Protein AF-A0A969TDT2-F1 (afdb_monomer)

Structure (mmCIF, N/CA/C/O backbone):
data_AF-A0A969TDT2-F1
#
_entry.id   AF-A0A969TDT2-F1
#
loop_
_atom_site.group_PDB
_atom_site.id
_atom_site.type_symbol
_atom_site.label_atom_id
_atom_site.label_alt_id
_atom_site.label_comp_id
_atom_site.label_asym_id
_atom_site.label_entity_id
_atom_site.label_seq_id
_atom_site.pdbx_PDB_ins_code
_atom_site.Cartn_x
_atom_site.Cartn_y
_atom_site.Cartn_z
_atom_site.occupancy
_atom_site.B_iso_or_equiv
_atom_site.auth_seq_id
_atom_site.auth_comp_id
_atom_site.auth_asym_id
_atom_site.auth_atom_id
_atom_site.pdbx_PDB_model_num
ATOM 1 N N . MET A 1 1 ? -23.935 -7.658 9.128 1.00 49.06 1 MET A N 1
ATOM 2 C CA . MET A 1 1 ? -22.863 -7.015 9.920 1.00 49.06 1 MET A CA 1
ATOM 3 C C . MET A 1 1 ? -22.344 -5.826 9.121 1.00 49.06 1 MET A C 1
ATOM 5 O O . MET A 1 1 ? -21.948 -6.032 7.981 1.00 49.06 1 MET A O 1
ATOM 9 N N . LYS A 1 2 ? -22.427 -4.595 9.639 1.00 65.00 2 LYS A N 1
ATOM 10 C CA . LYS A 1 2 ? -21.884 -3.407 8.958 1.00 65.00 2 LYS A CA 1
ATOM 11 C C . LYS A 1 2 ? -20.422 -3.271 9.382 1.00 65.00 2 LYS A C 1
ATOM 13 O O . LYS A 1 2 ? -20.158 -3.186 10.575 1.00 65.00 2 LYS A O 1
ATOM 18 N N . LEU A 1 3 ? -19.482 -3.339 8.441 1.00 78.88 3 LEU A N 1
ATOM 19 C CA . LEU A 1 3 ? -18.062 -3.184 8.761 1.00 78.88 3 LEU A CA 1
ATOM 20 C C . LEU A 1 3 ? -17.815 -1.721 9.161 1.00 78.88 3 LEU A C 1
ATOM 22 O O . LEU A 1 3 ? -18.076 -0.821 8.365 1.00 78.88 3 LEU A O 1
ATOM 26 N N . GLU A 1 4 ? -17.367 -1.471 10.393 1.00 91.19 4 GLU A N 1
ATOM 27 C CA . GLU A 1 4 ? -17.203 -0.097 10.890 1.00 91.19 4 GLU A CA 1
ATOM 28 C C . GLU A 1 4 ? -15.911 0.556 10.414 1.00 91.19 4 GLU A C 1
ATOM 30 O O . GLU A 1 4 ? -15.902 1.762 10.158 1.00 91.19 4 GLU A O 1
ATOM 35 N N . LYS A 1 5 ? -14.840 -0.239 10.283 1.00 96.44 5 LYS A N 1
ATOM 36 C CA . LYS A 1 5 ? -13.532 0.219 9.825 1.00 96.44 5 LYS A CA 1
ATOM 37 C C . LYS A 1 5 ? -12.865 -0.781 8.880 1.00 96.44 5 LYS A C 1
ATOM 39 O O . LYS A 1 5 ? -13.053 -1.989 9.022 1.00 96.44 5 LYS A O 1
ATOM 44 N N . LEU A 1 6 ? -12.085 -0.277 7.927 1.00 97.69 6 LEU A N 1
ATOM 45 C CA . LEU A 1 6 ? -11.370 -1.063 6.924 1.00 97.69 6 LEU A CA 1
ATOM 46 C C . LEU A 1 6 ? -10.030 -0.417 6.572 1.00 97.69 6 LEU A C 1
ATOM 48 O O . LEU A 1 6 ? -9.957 0.781 6.291 1.00 97.69 6 LEU A O 1
ATOM 52 N N . LEU A 1 7 ? -8.988 -1.240 6.510 1.00 97.94 7 LEU A N 1
ATOM 53 C CA . LEU A 1 7 ? -7.704 -0.891 5.919 1.00 97.94 7 LEU A CA 1
ATOM 54 C C . LEU A 1 7 ? -7.552 -1.624 4.582 1.00 97.94 7 LEU A C 1
ATOM 56 O O . LEU A 1 7 ? -7.463 -2.849 4.546 1.00 97.94 7 LEU A O 1
ATOM 60 N N . PHE A 1 8 ? -7.508 -0.886 3.474 1.00 98.12 8 PHE A N 1
ATOM 61 C CA . PHE A 1 8 ? -7.202 -1.450 2.159 1.00 98.12 8 PHE A CA 1
ATOM 62 C C . PHE A 1 8 ? -5.739 -1.193 1.800 1.00 98.12 8 PHE A C 1
ATOM 64 O O . PHE A 1 8 ? -5.361 -0.071 1.449 1.00 98.12 8 PHE A O 1
ATOM 71 N N . ILE A 1 9 ? -4.916 -2.240 1.859 1.00 97.88 9 ILE A N 1
ATOM 72 C CA . ILE A 1 9 ? -3.518 -2.186 1.422 1.00 97.88 9 ILE A CA 1
ATOM 73 C C . ILE A 1 9 ? -3.509 -2.178 -0.104 1.00 97.88 9 ILE A C 1
ATOM 75 O O . ILE A 1 9 ? -3.680 -3.216 -0.750 1.00 97.88 9 ILE A O 1
ATOM 79 N N . HIS A 1 10 ? -3.350 -0.988 -0.680 1.00 97.38 10 HIS A N 1
ATOM 80 C CA . HIS A 1 10 ? -3.377 -0.799 -2.121 1.00 97.38 10 HIS A CA 1
ATOM 81 C C . HIS A 1 10 ? -1.986 -1.052 -2.694 1.00 97.38 10 HIS A C 1
ATOM 83 O O . HIS A 1 10 ? -1.077 -0.233 -2.566 1.00 97.38 10 HIS A O 1
ATOM 89 N N . ILE A 1 11 ? -1.838 -2.195 -3.354 1.00 96.62 11 ILE A N 1
ATOM 90 C CA . ILE A 1 11 ? -0.619 -2.548 -4.072 1.00 96.62 11 ILE A CA 1
ATOM 91 C C . ILE A 1 11 ? -0.705 -1.970 -5.494 1.00 96.62 11 ILE A C 1
ATOM 93 O O . ILE A 1 11 ? -1.712 -2.175 -6.177 1.00 96.62 11 ILE A O 1
ATOM 97 N N . PRO A 1 12 ? 0.324 -1.266 -5.993 1.00 94.50 12 PRO A N 1
ATOM 98 C CA . PRO A 1 12 ? 0.305 -0.759 -7.357 1.00 94.50 12 PRO A CA 1
ATOM 99 C C . PRO A 1 12 ? 0.085 -1.863 -8.400 1.00 94.50 12 PRO A C 1
ATOM 101 O O . PRO A 1 12 ? 0.684 -2.941 -8.338 1.00 94.50 12 PRO A O 1
ATOM 104 N N . LYS A 1 13 ? -0.721 -1.532 -9.417 1.00 94.75 13 LYS A N 1
ATOM 105 C CA . LYS A 1 13 ? -1.015 -2.365 -10.600 1.00 94.75 13 LYS A CA 1
ATOM 106 C C . LYS A 1 13 ? -1.862 -3.620 -10.330 1.00 94.75 13 LYS A C 1
ATOM 108 O O . LYS A 1 13 ? -1.844 -4.553 -11.134 1.00 94.75 13 LYS A O 1
ATOM 113 N N . THR A 1 14 ? -2.677 -3.594 -9.273 1.00 95.94 14 THR A N 1
ATOM 114 C CA . THR A 1 14 ? -3.645 -4.655 -8.924 1.00 95.94 14 THR A CA 1
ATOM 115 C C . THR A 1 14 ? -5.112 -4.210 -9.050 1.00 95.94 14 THR A C 1
ATOM 117 O O . THR A 1 14 ? -5.986 -4.732 -8.373 1.00 95.94 14 THR A O 1
ATOM 120 N N . ALA A 1 15 ? -5.398 -3.223 -9.913 1.00 92.94 15 ALA A N 1
ATOM 121 C CA . ALA A 1 15 ? -6.736 -2.632 -10.101 1.00 92.94 15 ALA A CA 1
ATOM 122 C C . ALA A 1 15 ? -7.351 -1.993 -8.832 1.00 92.94 15 ALA A C 1
ATOM 124 O O . ALA A 1 15 ? -8.550 -1.721 -8.771 1.00 92.94 15 ALA A O 1
ATOM 125 N N . GLY A 1 16 ? -6.523 -1.676 -7.830 1.00 93.81 16 GLY A N 1
ATOM 1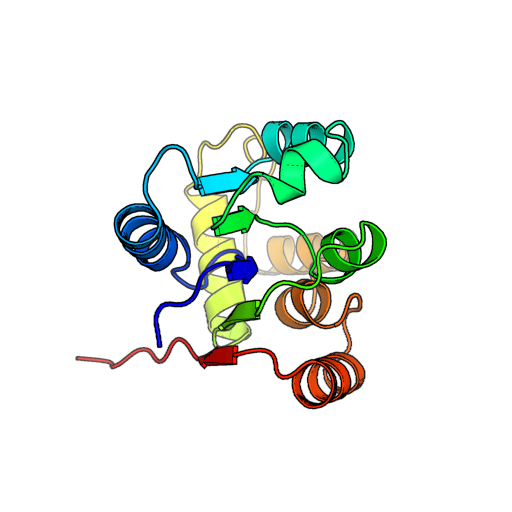26 C CA . GLY A 1 16 ? -6.990 -1.130 -6.556 1.00 93.81 16 GLY A CA 1
ATOM 127 C C . GLY A 1 16 ? -7.622 0.262 -6.634 1.00 93.81 16 GLY A C 1
ATOM 128 O O . GLY A 1 16 ? -8.380 0.616 -5.738 1.00 93.81 16 GLY A O 1
ATOM 129 N N . LEU A 1 17 ? -7.392 1.042 -7.698 1.00 93.38 17 LEU A N 1
ATOM 130 C CA . LEU A 1 17 ? -8.077 2.328 -7.891 1.00 93.38 17 LEU A CA 1
ATOM 131 C C . LEU A 1 17 ? -9.595 2.163 -8.044 1.00 93.38 17 LEU A C 1
ATOM 133 O O . LEU A 1 17 ? -10.338 2.916 -7.414 1.00 93.38 17 LEU A O 1
ATOM 137 N N . SER A 1 18 ? -10.041 1.168 -8.817 1.00 93.00 18 SER A N 1
ATOM 138 C CA . SER A 1 18 ? -11.465 0.885 -9.028 1.00 93.00 18 SER A CA 1
ATOM 139 C C . SER A 1 18 ? -12.128 0.424 -7.734 1.00 93.00 18 SER A C 1
ATOM 141 O O . SER A 1 18 ? -13.140 0.983 -7.328 1.00 93.00 18 SER A O 1
ATOM 143 N N . LEU A 1 19 ? -11.510 -0.520 -7.013 1.00 94.50 19 LEU A N 1
ATOM 144 C CA . LEU A 1 19 ? -12.034 -0.951 -5.712 1.00 94.50 19 LEU A CA 1
ATO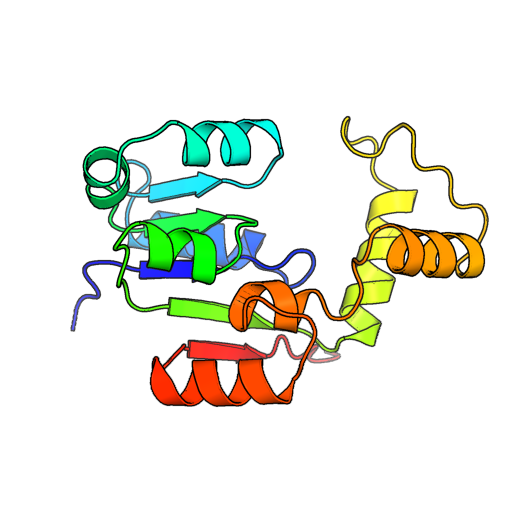M 145 C C . LEU A 1 19 ? -12.053 0.204 -4.699 1.00 94.50 19 LEU A C 1
ATOM 147 O O . LEU A 1 19 ? -13.012 0.360 -3.951 1.00 94.50 19 LEU A O 1
ATOM 151 N N . ASN A 1 20 ? -11.013 1.039 -4.681 1.00 95.62 20 ASN A N 1
ATOM 152 C CA . ASN A 1 20 ? -10.961 2.199 -3.801 1.00 95.62 20 ASN A CA 1
ATOM 153 C C . ASN A 1 20 ? -12.099 3.196 -4.076 1.0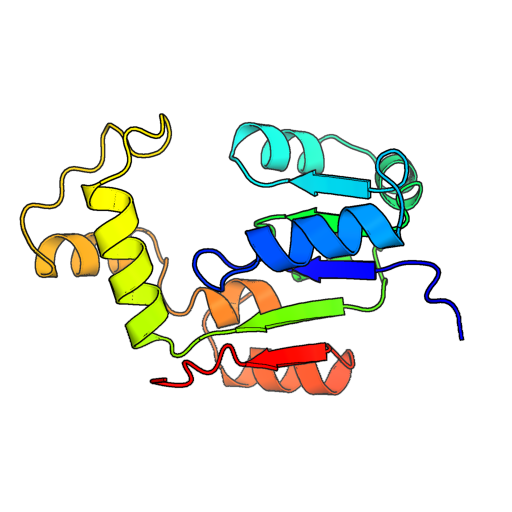0 95.62 20 ASN A C 1
ATOM 155 O O . ASN A 1 20 ? -12.615 3.786 -3.128 1.00 95.62 20 ASN A O 1
ATOM 159 N N . HIS A 1 21 ? -12.472 3.403 -5.342 1.00 95.56 21 HIS A N 1
ATOM 160 C CA . HIS A 1 21 ? -13.616 4.240 -5.700 1.00 95.56 21 HIS A CA 1
ATOM 161 C C . HIS A 1 21 ? -14.899 3.722 -5.035 1.00 95.56 21 HIS A C 1
ATOM 163 O O . HIS A 1 21 ? -15.564 4.473 -4.321 1.00 95.56 21 HIS A O 1
ATOM 169 N N . GLU A 1 22 ? -15.173 2.423 -5.163 1.00 95.44 22 GLU A N 1
ATOM 170 C CA . GLU A 1 22 ? -16.361 1.802 -4.572 1.00 95.44 22 GLU A CA 1
ATOM 171 C C . GLU A 1 22 ? -16.335 1.801 -3.041 1.00 95.44 22 GLU A C 1
ATOM 173 O O . GLU A 1 22 ? -17.306 2.197 -2.396 1.00 95.44 22 GLU A O 1
ATOM 178 N N . LEU A 1 23 ? -15.205 1.444 -2.422 1.00 95.56 23 LEU A N 1
ATOM 179 C CA . LEU A 1 23 ? -15.079 1.464 -0.962 1.00 95.56 23 LEU A CA 1
ATOM 180 C C . LEU A 1 23 ? -15.263 2.875 -0.396 1.00 95.56 23 LEU A C 1
ATOM 182 O O . LEU A 1 23 ? -15.919 3.051 0.630 1.00 95.56 23 LEU A O 1
ATOM 186 N N . LYS A 1 24 ? -14.760 3.904 -1.083 1.00 95.62 24 LYS A N 1
ATOM 187 C CA . LYS A 1 24 ? -14.978 5.295 -0.677 1.00 95.62 24 LYS A CA 1
ATOM 188 C C . LYS A 1 24 ? -16.460 5.684 -0.706 1.00 95.62 24 LYS A C 1
ATOM 190 O O . LYS A 1 24 ? -16.884 6.459 0.152 1.00 95.62 24 LYS A O 1
ATOM 195 N N . ASN A 1 25 ? -17.245 5.143 -1.639 1.00 94.19 25 ASN A N 1
ATOM 196 C CA . ASN A 1 25 ? -18.695 5.347 -1.678 1.00 94.19 25 ASN A CA 1
ATOM 197 C C . ASN A 1 25 ? -19.391 4.636 -0.509 1.00 94.19 25 ASN A C 1
ATOM 199 O O . ASN A 1 25 ? -20.243 5.231 0.145 1.00 94.19 25 ASN A O 1
ATOM 203 N N . VAL A 1 26 ? -18.973 3.407 -0.186 1.00 94.75 26 VAL A N 1
ATOM 204 C CA . VAL A 1 26 ? -19.525 2.620 0.932 1.00 94.75 26 VAL A CA 1
ATOM 205 C C . VAL A 1 26 ? -19.247 3.266 2.295 1.00 94.75 26 VAL A C 1
ATOM 207 O O . VAL A 1 26 ? -20.144 3.352 3.135 1.00 94.75 26 VAL A O 1
ATOM 210 N N . PHE A 1 27 ? -18.015 3.722 2.536 1.00 96.00 27 PHE A N 1
ATOM 211 C CA . PHE A 1 27 ? -17.611 4.300 3.825 1.00 96.00 27 PHE A CA 1
ATOM 212 C C . PHE A 1 27 ? -17.882 5.803 3.939 1.00 96.00 27 PHE A C 1
ATOM 214 O O . PHE A 1 27 ? -17.926 6.334 5.049 1.00 96.00 27 PHE A O 1
ATOM 221 N N . GLY A 1 28 ? -18.085 6.484 2.812 1.00 95.19 28 GLY A N 1
ATOM 222 C CA . GLY A 1 28 ? -18.312 7.920 2.735 1.00 95.19 28 GLY A CA 1
ATOM 223 C C . GLY A 1 28 ? -17.020 8.720 2.551 1.00 95.19 28 GLY A C 1
ATOM 224 O O . GLY A 1 28 ? -15.993 8.468 3.189 1.00 95.19 28 GLY A O 1
ATOM 225 N N . LYS A 1 29 ? -17.087 9.750 1.698 1.00 92.44 29 LYS A N 1
ATOM 226 C CA . LYS A 1 29 ? -15.942 10.589 1.293 1.00 92.44 29 LYS A CA 1
ATOM 227 C C . LYS A 1 29 ? -15.171 11.195 2.472 1.00 92.44 29 LYS A C 1
ATOM 229 O O . LYS A 1 29 ? -13.948 11.205 2.420 1.00 92.44 29 LYS A O 1
ATOM 234 N N . TYR A 1 30 ? -15.867 11.693 3.495 1.00 94.25 30 TYR A N 1
ATOM 235 C CA . TYR A 1 30 ? -15.258 12.370 4.652 1.00 94.25 30 TYR A CA 1
ATOM 236 C C . TYR A 1 30 ? -14.768 11.409 5.740 1.00 94.25 30 TYR A C 1
ATOM 238 O O . TYR A 1 30 ? -13.976 11.798 6.588 1.00 94.25 30 TYR A O 1
ATOM 246 N N . SER A 1 31 ? -15.198 10.147 5.702 1.00 95.75 31 SER A N 1
ATOM 247 C CA . SER A 1 31 ? -14.710 9.091 6.596 1.00 95.75 31 SER A CA 1
ATOM 248 C C . SER A 1 31 ? -13.619 8.235 5.944 1.00 95.75 31 SER A C 1
ATOM 250 O O . SER A 1 31 ? -13.246 7.199 6.492 1.00 95.75 31 SER A O 1
ATOM 252 N N . SER A 1 32 ? -13.111 8.667 4.786 1.00 96.94 32 SER A N 1
ATOM 253 C CA . SER A 1 32 ? -12.146 7.945 3.961 1.00 96.94 32 SER A CA 1
ATOM 254 C C . SER A 1 32 ? -10.877 8.765 3.734 1.00 96.94 32 SER A C 1
ATOM 256 O O . SER A 1 32 ? -10.962 9.934 3.357 1.00 96.94 32 SER A O 1
ATOM 258 N N . ILE A 1 33 ? -9.705 8.143 3.862 1.00 96.94 33 ILE A N 1
ATOM 259 C CA . ILE A 1 33 ? -8.410 8.763 3.548 1.00 96.94 33 ILE A CA 1
ATOM 260 C C . ILE A 1 33 ? -7.553 7.856 2.658 1.00 96.94 33 ILE A C 1
ATOM 262 O O . ILE A 1 33 ? -7.524 6.637 2.831 1.00 96.94 33 ILE A O 1
ATOM 266 N N . ARG A 1 34 ? -6.855 8.464 1.688 1.00 96.12 34 ARG A N 1
ATOM 267 C CA . ARG A 1 34 ? -5.947 7.775 0.760 1.00 96.12 34 ARG A CA 1
ATOM 268 C C . ARG A 1 34 ? -4.557 8.408 0.755 1.00 96.12 34 ARG A C 1
ATOM 270 O O . ARG A 1 34 ? -4.443 9.618 0.582 1.00 96.12 34 ARG A O 1
ATOM 277 N N . PHE A 1 35 ? -3.528 7.568 0.835 1.00 94.94 35 PHE A N 1
ATOM 278 C CA . PHE A 1 35 ? -2.113 7.934 0.730 1.00 94.94 35 PHE A CA 1
ATOM 279 C C . PHE A 1 35 ? -1.483 7.265 -0.503 1.00 94.94 35 PHE A C 1
ATOM 281 O O . PHE A 1 35 ? -0.945 6.164 -0.420 1.00 94.94 35 PHE A O 1
ATOM 288 N N . GLY A 1 36 ? -1.674 7.849 -1.687 1.00 87.06 36 GLY A N 1
ATOM 289 C CA . GLY A 1 36 ? -1.419 7.187 -2.977 1.00 87.06 36 GLY A CA 1
ATOM 290 C C . GLY A 1 36 ? -0.205 7.674 -3.768 1.00 87.06 36 GLY A C 1
ATOM 291 O O . GLY A 1 36 ? 0.095 7.085 -4.801 1.00 87.06 36 GLY A O 1
ATOM 292 N N . ASP A 1 37 ? 0.451 8.734 -3.313 1.00 87.81 37 ASP A N 1
ATOM 293 C CA . ASP A 1 37 ? 1.595 9.385 -3.957 1.00 87.81 37 ASP A CA 1
ATOM 294 C C . ASP A 1 37 ? 2.650 9.750 -2.902 1.00 87.81 37 ASP A C 1
ATOM 296 O O . ASP A 1 37 ? 2.411 9.621 -1.695 1.00 87.81 37 ASP A O 1
ATOM 300 N N . HIS A 1 38 ? 3.825 10.204 -3.342 1.00 85.56 38 HIS A N 1
ATOM 301 C CA . HIS A 1 38 ? 4.922 10.521 -2.433 1.00 85.56 38 HIS A CA 1
ATOM 302 C C . HIS A 1 38 ? 4.526 11.559 -1.365 1.00 85.56 38 HIS A C 1
ATOM 304 O O . HIS A 1 38 ? 4.780 11.366 -0.172 1.00 85.56 38 HIS A O 1
ATOM 310 N N . THR A 1 39 ? 3.845 12.635 -1.765 1.00 86.44 39 THR A N 1
ATOM 311 C CA . THR A 1 39 ? 3.423 13.723 -0.869 1.00 86.44 39 THR A CA 1
ATOM 312 C C . THR A 1 39 ? 2.438 13.246 0.199 1.00 86.44 39 THR A C 1
ATOM 314 O O . THR A 1 39 ? 2.567 13.587 1.377 1.00 86.44 39 THR A O 1
ATOM 317 N N . SER A 1 40 ? 1.457 12.431 -0.174 1.00 90.38 40 SER A N 1
ATOM 318 C CA . SER A 1 40 ? 0.453 11.905 0.748 1.00 90.38 40 SER A CA 1
ATOM 319 C C . SER A 1 40 ? 1.024 10.829 1.672 1.00 90.38 40 SER A C 1
ATOM 321 O O . SER A 1 40 ? 0.651 10.794 2.843 1.00 90.38 40 SER A O 1
ATOM 323 N N . VAL A 1 41 ? 1.992 10.023 1.228 1.00 88.94 41 VAL A N 1
ATOM 324 C CA . VAL A 1 41 ? 2.731 9.111 2.122 1.00 88.94 41 VAL A CA 1
ATOM 325 C C . VAL A 1 41 ? 3.579 9.893 3.132 1.00 88.94 41 VAL A C 1
ATOM 327 O O . VAL A 1 41 ? 3.604 9.550 4.315 1.00 88.94 41 VAL A O 1
ATOM 330 N N . GLN A 1 42 ? 4.210 11.000 2.732 1.00 90.56 42 GLN A N 1
ATOM 331 C CA . GLN A 1 42 ? 4.860 11.887 3.703 1.00 90.56 42 GLN A CA 1
ATOM 332 C C . GLN A 1 42 ? 3.854 12.485 4.694 1.00 90.56 42 GLN A C 1
ATOM 334 O O . GLN A 1 42 ? 4.148 12.571 5.885 1.00 90.56 42 GLN A O 1
ATOM 339 N N . LYS A 1 43 ? 2.657 12.866 4.231 1.00 91.62 43 LYS A N 1
ATOM 340 C CA . LYS A 1 43 ? 1.578 13.335 5.111 1.00 91.62 43 LYS A CA 1
ATOM 341 C C . LYS A 1 43 ? 1.166 12.259 6.113 1.00 91.62 43 LYS A C 1
ATOM 343 O O . LYS A 1 43 ? 1.037 12.578 7.289 1.00 91.62 43 LYS A O 1
ATOM 348 N N . PHE A 1 44 ? 1.013 11.003 5.683 1.00 93.31 44 PHE A N 1
ATOM 349 C CA . PHE A 1 44 ? 0.746 9.880 6.586 1.00 93.31 44 PHE A CA 1
ATOM 350 C C . PHE A 1 44 ? 1.747 9.869 7.740 1.00 93.31 44 PHE A C 1
ATOM 352 O O . PHE A 1 44 ? 1.325 9.883 8.891 1.00 93.31 44 PHE A O 1
ATOM 359 N N . ARG A 1 45 ? 3.050 9.943 7.446 1.00 90.62 45 ARG A N 1
ATOM 360 C CA . ARG A 1 45 ? 4.128 9.914 8.453 1.00 90.62 45 ARG A CA 1
ATOM 361 C C . ARG A 1 45 ? 4.115 11.088 9.440 1.00 90.62 45 ARG A C 1
ATOM 363 O O . ARG A 1 45 ? 4.780 11.002 10.463 1.00 90.62 45 ARG A O 1
ATOM 370 N N . ARG A 1 46 ? 3.388 12.170 9.142 1.00 93.06 46 ARG A N 1
ATOM 371 C CA . ARG A 1 46 ? 3.267 13.359 10.006 1.00 93.06 46 ARG A CA 1
ATOM 372 C C . ARG A 1 46 ? 1.995 13.380 10.851 1.00 93.06 46 ARG A C 1
ATOM 374 O O . ARG A 1 46 ? 1.988 14.046 11.876 1.00 93.06 46 ARG A O 1
ATOM 381 N N . LEU A 1 47 ? 0.929 12.706 10.414 1.00 93.94 47 LEU A N 1
ATOM 382 C CA . LEU A 1 47 ? -0.307 12.605 11.195 1.00 93.94 47 LEU A CA 1
ATOM 383 C C . LEU A 1 47 ? -0.040 11.825 12.485 1.00 93.94 47 LEU A C 1
ATOM 385 O O . LEU A 1 47 ? 0.741 10.875 12.470 1.00 93.94 47 LEU A O 1
ATOM 389 N N . SER A 1 48 ? -0.728 12.168 13.565 1.00 94.31 48 SER A N 1
ATOM 390 C CA . SER A 1 48 ? -0.789 11.360 14.784 1.00 94.31 48 SER A CA 1
ATOM 391 C C . SER A 1 48 ? -1.616 10.086 14.572 1.00 94.31 48 SER A C 1
ATOM 393 O O . SER A 1 48 ? -2.326 9.927 13.575 1.00 94.31 48 SER A O 1
ATOM 395 N N . GLU A 1 49 ? -1.511 9.127 15.492 1.00 93.00 49 GLU A N 1
ATOM 396 C CA . GLU A 1 49 ? -2.336 7.915 15.441 1.00 93.00 49 GLU A CA 1
ATOM 397 C C . GLU A 1 49 ? -3.829 8.222 15.556 1.00 93.00 49 GLU A C 1
ATOM 399 O O . GLU A 1 49 ? -4.619 7.661 14.797 1.00 93.00 49 GLU A O 1
ATOM 404 N N . ASP A 1 50 ? -4.208 9.133 16.453 1.00 94.06 50 ASP A N 1
ATOM 405 C CA . ASP A 1 50 ? -5.604 9.506 16.694 1.00 94.06 50 ASP A CA 1
ATOM 406 C C . ASP A 1 50 ? -6.226 10.171 15.465 1.00 94.06 50 ASP A C 1
ATOM 408 O O . ASP A 1 50 ? -7.339 9.829 15.061 1.00 94.06 50 ASP A O 1
ATOM 412 N N . GLU A 1 51 ? -5.473 11.041 14.786 1.00 95.06 51 GLU A N 1
ATOM 413 C CA . GLU A 1 51 ? -5.918 11.653 13.532 1.00 95.06 51 GLU A CA 1
ATOM 414 C C . GLU A 1 51 ? -6.212 10.615 12.450 1.00 95.06 51 GLU A C 1
ATOM 416 O O . GLU A 1 51 ? -7.181 10.761 11.704 1.00 95.06 51 GLU A O 1
ATOM 421 N N . ILE A 1 52 ? -5.405 9.554 12.357 1.00 94.94 52 ILE A N 1
ATOM 422 C CA . ILE A 1 52 ? -5.667 8.477 11.401 1.00 94.94 52 ILE A CA 1
ATOM 423 C C . ILE A 1 52 ? -6.829 7.602 11.863 1.00 94.94 52 ILE A C 1
ATOM 425 O O . ILE A 1 52 ? -7.665 7.214 11.045 1.00 94.94 52 ILE A O 1
ATOM 429 N N . LYS A 1 53 ? -6.920 7.320 13.166 1.00 95.12 53 LYS A N 1
ATOM 430 C CA . LYS A 1 53 ? -7.963 6.461 13.735 1.00 95.12 53 LYS A CA 1
ATOM 431 C C . LYS A 1 53 ? -9.373 7.067 13.637 1.00 95.12 53 LYS A C 1
ATOM 433 O O . LYS A 1 53 ? -10.355 6.330 13.789 1.00 95.12 53 LYS A O 1
ATOM 438 N N . ASN A 1 54 ? -9.478 8.361 13.325 1.00 95.69 54 ASN A N 1
ATOM 439 C CA . ASN A 1 54 ? -10.730 9.051 13.003 1.00 95.69 54 ASN A CA 1
ATOM 440 C C . ASN A 1 54 ? -11.349 8.619 11.662 1.00 95.69 54 ASN A C 1
ATOM 442 O O . ASN A 1 54 ? -12.554 8.782 11.458 1.00 95.69 54 ASN A O 1
ATOM 446 N N . TYR A 1 55 ? -10.563 8.050 10.745 1.00 97.00 55 TYR A N 1
ATOM 447 C CA . TYR A 1 55 ? -11.078 7.559 9.469 1.00 97.00 55 TYR A CA 1
ATOM 448 C C . TYR A 1 55 ? -11.610 6.132 9.609 1.00 97.00 55 TYR A C 1
ATOM 450 O O . TYR A 1 55 ? -11.012 5.275 10.254 1.00 97.00 55 TYR A O 1
ATOM 458 N N . LYS A 1 56 ? -12.745 5.862 8.963 1.00 97.19 56 LYS A N 1
ATOM 459 C CA . LYS A 1 56 ? -13.332 4.518 8.886 1.00 97.19 56 LYS A CA 1
ATOM 460 C C . LYS A 1 56 ? -12.679 3.700 7.783 1.00 97.19 56 LYS A C 1
ATOM 462 O O . LYS A 1 56 ? -12.496 2.501 7.934 1.00 97.19 56 LYS A O 1
ATOM 467 N N . TYR A 1 57 ? -12.304 4.345 6.686 1.00 97.94 57 TYR A N 1
ATOM 468 C CA . TYR A 1 57 ? -11.628 3.699 5.573 1.00 97.94 57 TYR A CA 1
ATOM 469 C C . TYR A 1 57 ? -10.274 4.350 5.323 1.00 97.94 57 TYR A C 1
ATOM 471 O O . TYR A 1 57 ? -10.177 5.555 5.087 1.00 97.94 57 TYR A O 1
ATOM 479 N N . ILE A 1 58 ? -9.224 3.540 5.384 1.00 97.88 58 ILE A N 1
ATOM 480 C CA . ILE A 1 58 ? -7.849 3.972 5.157 1.00 97.88 58 ILE A CA 1
ATOM 481 C C . ILE A 1 58 ? -7.286 3.145 4.008 1.00 97.88 58 ILE A C 1
ATOM 483 O O . ILE A 1 58 ? -7.440 1.925 3.973 1.00 97.88 58 ILE A O 1
ATOM 487 N N . THR A 1 59 ? -6.608 3.793 3.068 1.00 97.81 59 THR A N 1
ATOM 488 C CA . THR A 1 59 ? -5.882 3.093 2.010 1.00 97.81 59 THR A CA 1
ATOM 489 C C . THR A 1 59 ? -4.635 3.851 1.580 1.00 97.81 59 THR A C 1
ATOM 491 O O . THR A 1 59 ? -4.513 5.057 1.787 1.00 97.81 59 THR A O 1
ATOM 494 N N . GLY A 1 60 ? -3.693 3.170 0.943 1.00 94.56 60 GLY A N 1
ATOM 495 C CA . GLY A 1 60 ? -2.534 3.822 0.365 1.00 94.56 60 GLY A CA 1
ATOM 496 C C . GLY A 1 60 ? -1.495 2.849 -0.149 1.00 94.56 60 GLY A C 1
ATOM 497 O O . GLY A 1 60 ? -1.595 1.644 0.082 1.00 94.56 60 GLY A O 1
ATOM 498 N N . HIS A 1 61 ? -0.487 3.399 -0.821 1.00 94.56 61 HIS A N 1
ATOM 499 C CA . HIS A 1 61 ? 0.705 2.664 -1.222 1.00 94.56 61 HIS A CA 1
ATOM 500 C C . HIS A 1 61 ? 1.683 2.541 -0.036 1.00 94.56 61 HIS A C 1
ATOM 502 O O . HIS A 1 61 ? 2.833 2.960 -0.121 1.00 94.56 61 HIS A O 1
ATOM 508 N N . ILE A 1 62 ? 1.190 2.038 1.097 1.00 95.00 62 ILE A N 1
ATOM 509 C CA . ILE A 1 62 ? 1.921 1.948 2.364 1.00 95.00 62 ILE A CA 1
ATOM 510 C C . ILE A 1 62 ? 1.920 0.477 2.807 1.00 95.00 62 ILE A C 1
ATOM 512 O O . ILE A 1 62 ? 0.845 -0.135 2.839 1.00 95.00 62 ILE A O 1
ATOM 516 N N . PRO A 1 63 ? 3.084 -0.107 3.145 1.00 95.56 63 PRO A N 1
ATOM 517 C CA . PRO A 1 63 ? 3.169 -1.449 3.703 1.00 95.56 63 PRO A CA 1
ATOM 518 C C . PRO A 1 63 ? 2.317 -1.612 4.964 1.00 95.56 63 PRO A C 1
ATOM 520 O O . PRO A 1 63 ? 2.272 -0.738 5.827 1.00 95.56 63 PRO A O 1
ATOM 523 N N . LEU A 1 64 ? 1.688 -2.777 5.118 1.00 97.25 64 LEU A N 1
ATOM 524 C CA . LEU A 1 64 ? 0.832 -3.096 6.259 1.00 97.25 64 LEU A CA 1
ATOM 525 C C . LEU A 1 64 ? 1.546 -2.893 7.601 1.00 97.25 64 LEU A C 1
ATOM 527 O O . LEU A 1 64 ? 0.924 -2.441 8.560 1.00 97.25 64 LEU A O 1
ATOM 531 N N . GLN A 1 65 ? 2.841 -3.212 7.672 1.00 95.75 65 GLN A N 1
ATOM 532 C CA . GLN A 1 65 ? 3.604 -3.070 8.909 1.00 95.75 65 GLN A CA 1
ATOM 533 C C . GLN A 1 65 ? 3.647 -1.613 9.398 1.00 95.75 65 GLN A C 1
ATOM 535 O O . GLN A 1 65 ? 3.426 -1.396 10.581 1.00 95.75 65 GLN A O 1
ATOM 540 N N . GLU A 1 66 ? 3.755 -0.620 8.505 1.00 95.31 66 GLU A N 1
ATOM 541 C CA . GLU A 1 66 ? 3.752 0.803 8.894 1.00 95.31 66 GLU A CA 1
ATOM 542 C C . GLU A 1 66 ? 2.419 1.242 9.531 1.00 95.31 66 GLU A C 1
ATOM 544 O O . GLU A 1 66 ? 2.392 2.144 10.366 1.00 95.31 66 GLU A O 1
ATOM 549 N N . PHE A 1 67 ? 1.295 0.612 9.171 1.00 96.06 67 PHE A N 1
ATOM 550 C CA . PHE A 1 67 ? 0.019 0.841 9.858 1.00 96.06 67 PHE A CA 1
ATOM 551 C C . PHE A 1 67 ? -0.022 0.143 11.223 1.00 96.06 67 PHE A C 1
ATOM 553 O O . PHE A 1 67 ? -0.504 0.720 12.199 1.00 96.06 67 PHE A O 1
ATOM 560 N N . ARG A 1 68 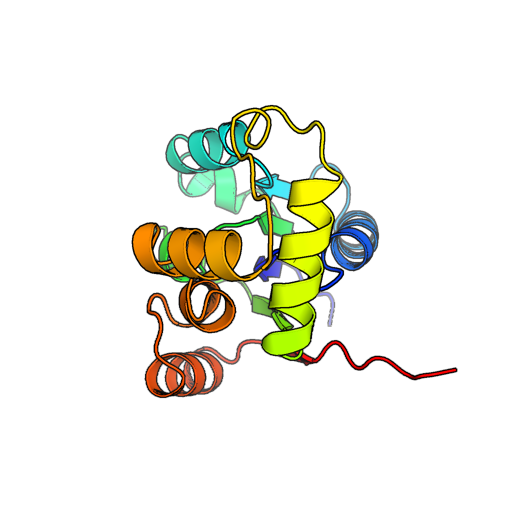? 0.495 -1.090 11.309 1.00 95.62 68 ARG A N 1
ATOM 561 C CA . ARG A 1 68 ? 0.536 -1.860 12.563 1.00 95.62 68 ARG A CA 1
ATOM 562 C C . ARG A 1 68 ? 1.433 -1.211 13.611 1.00 95.62 68 ARG A C 1
ATOM 564 O O . ARG A 1 68 ? 1.024 -1.140 14.765 1.00 95.62 68 ARG A O 1
ATOM 571 N N . ASP A 1 69 ? 2.579 -0.675 13.201 1.00 94.69 69 ASP A N 1
ATOM 572 C CA . ASP A 1 69 ? 3.525 0.032 14.077 1.00 94.69 69 ASP A CA 1
ATOM 573 C C . ASP A 1 69 ? 2.910 1.287 14.717 1.00 94.69 69 ASP A C 1
ATOM 575 O O . ASP A 1 69 ? 3.411 1.788 15.716 1.00 94.69 69 ASP A O 1
ATOM 579 N N . ARG A 1 70 ? 1.790 1.766 14.166 1.00 93.62 70 ARG A N 1
ATOM 580 C CA . ARG A 1 70 ? 1.011 2.917 14.640 1.00 93.62 70 ARG A CA 1
ATOM 581 C C . ARG A 1 70 ? -0.292 2.521 15.338 1.00 93.62 70 ARG A C 1
ATOM 583 O O . ARG A 1 70 ? -1.246 3.300 15.394 1.00 93.62 70 ARG A O 1
ATOM 590 N N . GLY A 1 71 ? -0.398 1.256 15.741 1.00 93.88 71 GLY A N 1
ATOM 591 C CA . GLY A 1 71 ? -1.570 0.719 16.423 1.00 93.88 71 GLY A CA 1
ATOM 592 C C . GLY A 1 71 ? -2.853 0.734 15.586 1.00 93.88 71 GLY A C 1
ATOM 593 O O . GLY A 1 71 ? -3.941 0.779 16.155 1.00 93.88 71 GLY A O 1
ATOM 594 N N . ILE A 1 72 ? -2.761 0.744 14.251 1.00 95.62 72 ILE A N 1
ATOM 595 C CA . ILE A 1 72 ? -3.931 0.637 13.369 1.00 95.62 72 ILE A CA 1
ATOM 596 C C . ILE A 1 72 ? -4.183 -0.847 13.111 1.00 95.62 72 ILE A C 1
ATOM 598 O O . ILE A 1 72 ? -3.517 -1.482 12.293 1.00 95.62 72 ILE A O 1
ATOM 602 N N . ASP A 1 73 ? -5.167 -1.407 13.804 1.00 94.44 73 ASP A N 1
ATOM 603 C CA . ASP A 1 73 ? -5.494 -2.836 13.870 1.00 94.44 73 ASP A CA 1
ATOM 604 C C . ASP A 1 73 ? -6.733 -3.224 13.040 1.00 94.44 73 ASP A C 1
ATOM 606 O O . ASP A 1 73 ? -7.301 -4.301 13.205 1.00 94.44 73 ASP A O 1
ATOM 610 N N . TYR A 1 74 ? -7.136 -2.369 12.094 1.00 96.81 74 TYR A N 1
ATOM 611 C CA . TYR A 1 74 ? -8.377 -2.550 11.335 1.00 96.81 74 TYR A CA 1
ATOM 612 C C . TYR A 1 74 ? -8.360 -3.854 10.524 1.00 96.81 74 TYR A C 1
ATOM 614 O O . TYR A 1 74 ? -7.276 -4.308 10.121 1.00 96.81 74 TYR A O 1
ATOM 622 N N . PRO A 1 75 ? -9.546 -4.421 10.217 1.00 97.00 75 PRO A N 1
ATOM 623 C CA . PRO A 1 75 ? -9.679 -5.481 9.227 1.00 97.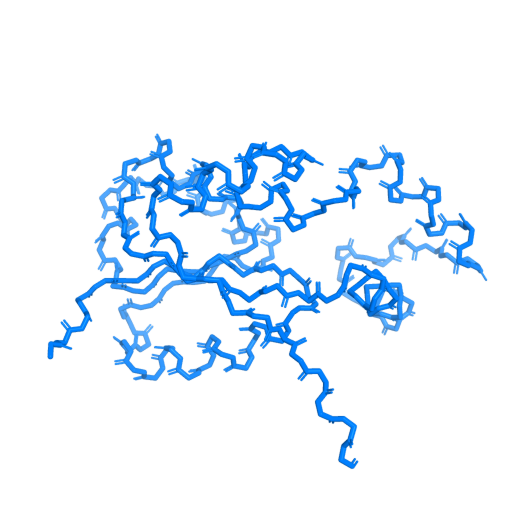00 75 PRO A CA 1
ATOM 624 C C . PRO A 1 75 ? -8.992 -5.086 7.921 1.00 97.00 75 PRO A C 1
ATOM 626 O O . PRO A 1 75 ? -9.153 -3.958 7.449 1.00 97.00 75 PRO A O 1
ATOM 629 N N . VAL A 1 76 ? -8.219 -6.010 7.351 1.00 98.06 76 VAL A N 1
ATOM 630 C CA . VAL A 1 76 ? -7.370 -5.723 6.192 1.00 98.06 76 VAL A CA 1
ATOM 631 C C . VAL A 1 76 ? -7.908 -6.403 4.950 1.00 98.06 76 VAL A C 1
ATOM 633 O O . VAL A 1 76 ? -8.124 -7.613 4.951 1.00 98.06 76 VAL A O 1
ATOM 636 N N . LEU A 1 77 ? -8.047 -5.625 3.883 1.00 97.88 77 LEU A N 1
ATOM 637 C CA . LEU A 1 77 ? -8.302 -6.096 2.529 1.00 97.88 77 LEU A CA 1
ATOM 638 C C . LEU A 1 77 ? -7.106 -5.743 1.642 1.00 97.88 77 LEU A C 1
ATOM 640 O O . LEU A 1 77 ? -6.495 -4.685 1.792 1.00 97.88 77 LEU A O 1
ATOM 644 N N . THR A 1 78 ? -6.778 -6.601 0.687 1.00 97.88 78 THR A N 1
ATOM 645 C CA . THR A 1 78 ? -5.837 -6.279 -0.388 1.00 97.88 78 THR A CA 1
ATOM 646 C C . THR A 1 78 ? -6.188 -7.052 -1.654 1.00 97.88 78 THR A C 1
ATOM 648 O O . THR A 1 78 ? -6.852 -8.090 -1.593 1.00 97.88 78 THR A O 1
ATOM 651 N N . ILE A 1 79 ? -5.738 -6.543 -2.799 1.00 97.62 79 ILE A N 1
ATOM 652 C CA . ILE A 1 79 ? -5.803 -7.251 -4.075 1.00 97.62 79 ILE A CA 1
ATOM 653 C C . ILE A 1 79 ? -4.376 -7.574 -4.494 1.00 97.62 79 ILE A C 1
ATOM 655 O O . ILE A 1 79 ? -3.540 -6.670 -4.583 1.00 97.62 79 ILE A O 1
ATOM 659 N N . ILE A 1 80 ? -4.126 -8.846 -4.789 1.00 96.56 80 ILE A N 1
ATOM 660 C CA . ILE A 1 80 ? -2.888 -9.315 -5.415 1.00 96.56 80 ILE A CA 1
ATOM 661 C C . ILE A 1 80 ? -3.144 -9.647 -6.882 1.00 96.56 80 ILE A C 1
ATOM 663 O O . ILE A 1 80 ? -4.278 -9.848 -7.296 1.00 96.56 80 ILE A O 1
ATOM 667 N N . ARG A 1 81 ? -2.090 -9.720 -7.679 1.00 96.00 81 ARG A N 1
ATOM 668 C CA . ARG A 1 81 ? -2.130 -10.116 -9.089 1.00 96.00 81 ARG A CA 1
ATOM 669 C C . ARG A 1 81 ? -1.048 -11.158 -9.342 1.00 96.00 81 ARG A C 1
ATOM 671 O O . ARG A 1 81 ? -0.097 -11.239 -8.561 1.00 96.00 81 ARG A O 1
ATOM 678 N N . ASP A 1 82 ? -1.159 -11.916 -10.429 1.00 96.06 82 ASP A N 1
ATOM 679 C CA . ASP A 1 82 ? -0.010 -12.659 -10.949 1.00 96.06 82 ASP A CA 1
ATOM 680 C C . ASP A 1 82 ? 1.249 -11.752 -10.964 1.00 96.06 82 ASP A C 1
ATOM 682 O O . ASP A 1 82 ? 1.178 -10.592 -11.404 1.00 96.06 82 ASP A O 1
ATOM 686 N N . PRO A 1 83 ? 2.380 -12.206 -10.391 1.00 94.62 83 PRO A N 1
ATOM 687 C CA . PRO A 1 83 ? 3.554 -11.362 -10.207 1.00 94.62 83 PRO A CA 1
ATOM 688 C C . PRO A 1 83 ? 4.175 -10.892 -11.526 1.00 94.62 83 PRO A C 1
ATOM 690 O O . PRO A 1 83 ? 4.685 -9.767 -11.561 1.00 94.62 83 PRO A O 1
ATOM 693 N N . VAL A 1 84 ? 4.114 -11.702 -12.589 1.00 94.44 84 VAL A N 1
ATOM 694 C CA . VAL A 1 84 ? 4.650 -11.359 -13.913 1.00 94.44 84 VAL A CA 1
ATOM 695 C C . VAL A 1 84 ? 3.750 -10.324 -14.575 1.00 94.44 84 VAL A C 1
ATOM 697 O O . VAL A 1 84 ? 4.229 -9.270 -14.992 1.00 94.44 84 VAL A O 1
ATOM 700 N N . ASP A 1 85 ? 2.437 -10.537 -14.562 1.00 95.19 85 ASP A N 1
ATOM 701 C CA . ASP A 1 85 ? 1.485 -9.575 -15.119 1.00 95.19 85 ASP A CA 1
ATOM 702 C C . ASP A 1 85 ? 1.545 -8.214 -14.415 1.00 95.19 85 ASP A C 1
ATOM 704 O O . ASP A 1 85 ? 1.443 -7.155 -15.043 1.00 95.19 85 ASP A O 1
ATOM 708 N N . ARG A 1 86 ? 1.701 -8.215 -13.086 1.00 95.44 86 ARG A N 1
ATOM 709 C CA . ARG A 1 86 ? 1.877 -6.981 -12.310 1.00 95.44 86 ARG A CA 1
ATOM 710 C C . ARG A 1 86 ? 3.165 -6.264 -12.713 1.00 95.44 86 ARG A C 1
ATOM 712 O O . ARG A 1 86 ? 3.156 -5.040 -12.838 1.00 95.44 86 ARG A O 1
ATOM 719 N N . PHE A 1 87 ? 4.253 -7.014 -12.892 1.00 94.62 87 PHE A N 1
ATOM 720 C CA . PHE A 1 87 ? 5.547 -6.484 -13.315 1.00 94.62 87 PHE A CA 1
ATOM 721 C C . PHE A 1 87 ? 5.457 -5.838 -14.704 1.00 94.62 87 PHE A C 1
ATOM 723 O O . PHE A 1 87 ? 5.818 -4.672 -14.849 1.00 94.62 87 PHE A O 1
ATOM 730 N N . LEU A 1 88 ? 4.884 -6.533 -15.689 1.00 93.56 88 LEU A N 1
ATOM 731 C CA . LEU A 1 88 ? 4.689 -6.008 -17.046 1.00 93.56 88 LEU A CA 1
ATOM 732 C C . LEU A 1 88 ? 3.749 -4.795 -17.070 1.00 93.56 88 LEU A C 1
ATOM 734 O O . LEU A 1 88 ? 4.003 -3.813 -17.763 1.00 93.56 88 LEU A O 1
ATOM 738 N N . SER A 1 89 ? 2.690 -4.819 -16.260 1.00 93.38 89 SER A N 1
ATOM 739 C CA . SER A 1 89 ? 1.783 -3.681 -16.092 1.00 93.38 89 SER A CA 1
ATOM 740 C C . SER A 1 89 ? 2.487 -2.455 -15.501 1.00 93.38 89 SER A C 1
ATOM 742 O O . SER A 1 89 ? 2.171 -1.324 -15.875 1.00 93.38 89 SER A O 1
ATOM 744 N N . MET A 1 90 ? 3.440 -2.657 -14.582 1.00 92.88 90 MET A N 1
ATOM 745 C CA . MET A 1 90 ? 4.271 -1.572 -14.056 1.00 92.88 90 MET A CA 1
ATOM 746 C C . MET A 1 90 ? 5.220 -1.035 -15.127 1.00 92.88 90 MET A C 1
ATOM 748 O O . MET A 1 90 ? 5.277 0.176 -15.307 1.00 92.88 90 MET A O 1
ATOM 752 N N . TYR A 1 91 ? 5.900 -1.920 -15.859 1.00 92.81 91 TYR A N 1
ATOM 753 C CA . TYR A 1 91 ? 6.794 -1.537 -16.951 1.00 92.81 91 TYR A CA 1
ATOM 754 C C . TYR A 1 91 ? 6.080 -0.651 -17.976 1.00 92.81 91 TYR A C 1
ATOM 756 O O . TYR A 1 91 ? 6.492 0.483 -18.206 1.00 92.81 91 TYR A O 1
ATOM 764 N N . LYS A 1 92 ? 4.943 -1.126 -18.504 1.00 90.50 92 LYS A N 1
ATOM 765 C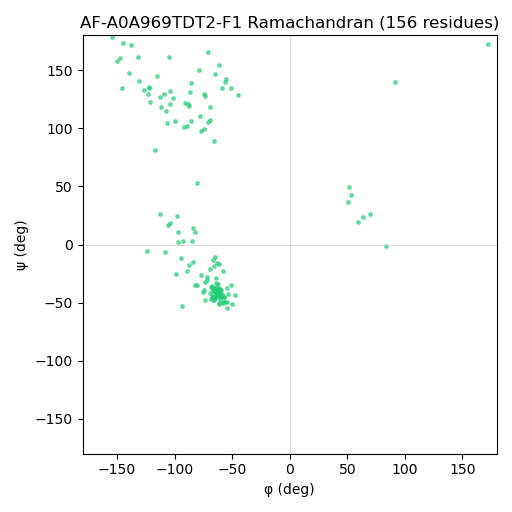 CA . LYS A 1 92 ? 4.118 -0.375 -19.458 1.00 90.50 92 LYS A CA 1
ATOM 766 C C . LYS A 1 92 ? 3.678 0.974 -18.889 1.00 90.50 92 LYS A C 1
ATOM 768 O O . LYS A 1 92 ? 3.786 1.991 -19.558 1.00 90.50 92 LYS A O 1
ATOM 773 N N . TYR A 1 93 ? 3.222 0.986 -17.636 1.00 88.94 93 TYR A N 1
ATOM 774 C CA . TYR A 1 93 ? 2.811 2.224 -16.982 1.00 88.94 93 TYR A CA 1
ATOM 775 C C . TYR A 1 93 ? 3.941 3.243 -16.891 1.00 88.94 93 TYR A C 1
ATOM 777 O O . TYR A 1 93 ? 3.691 4.405 -17.157 1.00 88.94 93 TYR A O 1
ATOM 785 N N . LEU A 1 94 ? 5.158 2.839 -16.526 1.00 87.56 94 LEU A N 1
ATOM 786 C CA . LEU A 1 94 ? 6.274 3.777 -16.395 1.00 87.56 94 LEU A CA 1
ATOM 787 C C . LEU A 1 94 ? 6.778 4.291 -17.747 1.00 87.56 94 LEU A C 1
ATOM 789 O O . LEU A 1 94 ? 7.215 5.431 -17.808 1.00 87.56 94 LEU A O 1
ATOM 793 N N . LEU A 1 95 ? 6.672 3.497 -18.815 1.00 83.94 95 LEU A N 1
ATOM 794 C CA . LEU A 1 95 ? 6.972 3.960 -20.174 1.00 83.94 95 LEU A CA 1
ATOM 795 C C . LEU A 1 95 ? 5.968 5.002 -20.686 1.00 83.94 95 LEU A C 1
ATOM 797 O O . LEU A 1 95 ? 6.340 5.904 -21.426 1.00 83.94 95 LEU A O 1
ATOM 801 N N . GLU A 1 96 ? 4.693 4.855 -20.322 1.00 82.38 96 GLU A N 1
ATOM 802 C CA . GLU A 1 96 ? 3.598 5.707 -20.807 1.00 82.38 96 GLU A CA 1
ATOM 803 C C . GLU A 1 96 ? 3.289 6.888 -19.869 1.00 82.38 96 GLU A C 1
ATOM 805 O O . GLU A 1 96 ? 2.507 7.772 -20.217 1.00 82.38 96 GLU A O 1
ATOM 810 N N . SER A 1 97 ? 3.835 6.894 -18.650 1.00 76.19 97 SER A N 1
ATOM 811 C CA . SER A 1 97 ? 3.448 7.841 -17.605 1.00 76.19 97 SER A CA 1
ATOM 812 C C . SER A 1 97 ? 4.293 9.108 -17.626 1.00 76.19 97 SER A C 1
ATOM 814 O O . SER A 1 97 ? 5.492 9.083 -17.374 1.00 76.19 97 SER A O 1
ATOM 816 N N . GLU A 1 98 ? 3.631 10.253 -17.778 1.00 68.00 98 GLU A N 1
ATOM 817 C CA . GLU A 1 98 ? 4.230 11.581 -17.575 1.00 68.00 98 GLU A CA 1
ATOM 818 C C . GLU A 1 98 ? 4.257 12.013 -16.090 1.00 68.00 98 GLU A C 1
ATOM 820 O O . GLU A 1 98 ? 4.512 13.181 -15.757 1.00 68.00 98 GLU A O 1
ATOM 825 N N . HIS A 1 99 ? 3.954 11.090 -15.165 1.00 67.44 99 HIS A N 1
ATOM 826 C CA . HIS A 1 99 ? 3.834 11.406 -13.744 1.00 67.44 99 HIS A CA 1
ATOM 827 C C . HIS A 1 99 ? 5.152 11.990 -13.199 1.00 67.44 99 HIS A C 1
ATOM 829 O O . HIS A 1 99 ? 6.214 11.422 -13.461 1.00 67.44 99 HIS A O 1
ATOM 835 N N . PRO A 1 100 ? 5.115 13.087 -12.409 1.00 66.00 100 PRO A N 1
ATOM 836 C CA . PRO A 1 100 ? 6.307 13.770 -11.895 1.00 66.00 100 PRO A CA 1
ATOM 837 C C . PRO A 1 100 ? 7.350 12.835 -11.272 1.00 66.00 100 PRO A C 1
ATOM 839 O O . PRO A 1 100 ? 8.532 12.948 -11.585 1.00 66.00 100 PRO A O 1
ATOM 842 N N . ASP A 1 101 ? 6.894 11.871 -10.467 1.00 67.12 101 ASP A N 1
ATOM 843 C CA . ASP A 1 101 ? 7.747 10.889 -9.778 1.00 67.12 101 ASP A CA 1
ATOM 844 C C . ASP A 1 101 ? 8.494 9.931 -10.731 1.00 67.12 101 ASP A C 1
ATOM 846 O O . ASP A 1 101 ? 9.375 9.188 -10.301 1.00 67.12 101 ASP A O 1
ATOM 850 N N . HIS A 1 102 ? 8.141 9.919 -12.019 1.00 73.62 102 HIS A N 1
ATOM 851 C CA . HIS A 1 102 ? 8.657 8.986 -13.021 1.00 73.62 102 HIS A CA 1
ATOM 852 C C . HIS A 1 102 ? 9.283 9.674 -14.240 1.00 73.62 102 HIS A C 1
ATOM 854 O O . HIS A 1 102 ? 9.901 8.992 -15.046 1.00 73.62 102 HIS A O 1
ATOM 860 N N . ARG A 1 103 ? 9.223 11.012 -14.355 1.00 64.69 103 ARG A N 1
ATOM 861 C CA . ARG A 1 103 ? 9.742 11.755 -15.528 1.00 64.69 103 ARG A CA 1
ATOM 862 C C . ARG A 1 103 ? 11.228 11.543 -15.820 1.00 64.69 103 ARG A C 1
ATOM 864 O O . ARG A 1 103 ? 11.662 11.770 -16.941 1.00 64.69 103 ARG A O 1
ATOM 871 N N . ASN A 1 104 ? 12.005 11.143 -14.815 1.00 68.94 104 ASN A N 1
ATOM 872 C CA . ASN A 1 104 ? 13.442 10.896 -14.952 1.00 68.94 104 ASN A CA 1
ATOM 873 C C . ASN A 1 104 ? 13.774 9.409 -15.171 1.00 68.94 104 ASN A C 1
ATOM 875 O O . ASN A 1 104 ? 14.949 9.046 -15.223 1.00 68.94 104 ASN A O 1
ATOM 879 N N . LEU A 1 105 ? 12.764 8.537 -15.255 1.00 75.38 105 LEU A N 1
ATOM 880 C CA . LEU A 1 105 ? 12.938 7.114 -15.516 1.00 75.38 105 LEU A CA 1
ATOM 881 C C . LEU A 1 105 ? 12.858 6.873 -17.025 1.00 75.38 105 LEU A C 1
ATOM 883 O O . LEU A 1 105 ? 11.774 6.820 -17.591 1.00 75.38 105 LEU A O 1
ATOM 887 N N . ASN A 1 106 ? 14.011 6.705 -17.668 1.00 73.69 106 ASN A N 1
ATOM 888 C CA . ASN A 1 106 ? 14.088 6.322 -19.076 1.00 73.69 106 ASN A CA 1
ATOM 889 C C . ASN A 1 10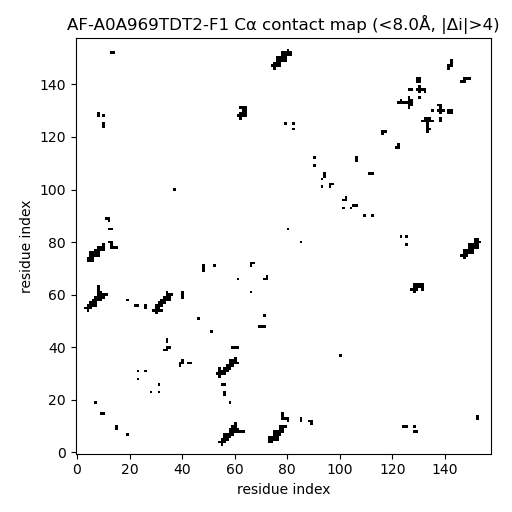6 ? 14.540 4.866 -19.182 1.00 73.69 106 ASN A C 1
ATOM 891 O O . ASN A 1 106 ? 15.715 4.557 -18.985 1.00 73.69 106 ASN A O 1
ATOM 895 N N . PHE A 1 107 ? 13.601 3.975 -19.497 1.00 82.38 107 PHE A N 1
ATOM 896 C CA . PHE A 1 107 ? 13.893 2.579 -19.816 1.00 82.38 107 PHE A CA 1
ATOM 897 C C . PHE A 1 107 ? 13.847 2.401 -21.330 1.00 82.38 107 PHE A C 1
ATOM 899 O O . PHE A 1 107 ? 12.841 2.733 -21.952 1.00 82.38 107 PHE A O 1
ATOM 906 N N . THR A 1 108 ? 14.911 1.865 -21.930 1.00 82.38 108 THR A N 1
ATOM 907 C CA . THR A 1 108 ? 14.936 1.627 -23.384 1.00 82.38 108 THR A CA 1
ATOM 908 C C . THR A 1 108 ? 14.398 0.247 -23.761 1.00 82.38 108 THR A C 1
ATOM 910 O O . THR A 1 108 ? 13.927 0.041 -24.876 1.00 82.38 108 THR A O 1
ATOM 913 N N . ASN A 1 109 ? 14.433 -0.696 -22.817 1.00 88.94 109 ASN A N 1
ATOM 914 C CA . ASN A 1 109 ? 13.981 -2.077 -22.960 1.00 88.94 109 ASN A CA 1
ATOM 915 C C . ASN A 1 109 ? 13.579 -2.655 -21.587 1.00 88.94 109 ASN A C 1
ATOM 917 O O . ASN A 1 109 ? 13.642 -1.973 -20.556 1.00 88.94 109 ASN A O 1
ATOM 921 N N . ILE A 1 110 ? 13.121 -3.909 -21.571 1.00 92.12 110 ILE A N 1
ATOM 922 C CA . ILE A 1 110 ? 12.673 -4.577 -20.345 1.00 92.12 110 ILE A CA 1
ATOM 923 C C . ILE A 1 110 ? 13.850 -4.937 -19.426 1.00 92.12 110 ILE A C 1
ATOM 925 O O . ILE A 1 110 ? 13.694 -4.960 -18.205 1.00 92.12 110 ILE A O 1
ATOM 929 N N . GLU A 1 111 ? 15.043 -5.167 -19.973 1.00 93.94 111 GLU A N 1
ATOM 930 C CA . GLU A 1 111 ? 16.259 -5.473 -19.221 1.00 93.94 111 GLU A CA 1
ATOM 931 C C . GLU A 1 111 ? 16.690 -4.299 -18.335 1.00 93.94 111 GLU A C 1
ATOM 933 O O . GLU A 1 111 ? 17.071 -4.508 -17.179 1.00 93.94 111 GLU A O 1
ATOM 938 N N . ASP A 1 112 ? 16.584 -3.067 -18.834 1.00 91.88 112 ASP A N 1
ATOM 939 C CA . ASP A 1 112 ? 16.816 -1.846 -18.057 1.00 91.88 112 ASP A CA 1
ATOM 940 C C . ASP A 1 112 ? 15.831 -1.746 -16.892 1.00 91.88 112 ASP A C 1
ATOM 942 O O . ASP A 1 112 ? 16.224 -1.451 -15.760 1.00 91.88 112 ASP A O 1
ATOM 946 N N . PHE A 1 113 ? 14.561 -2.077 -17.137 1.00 92.12 113 PHE A N 1
ATOM 947 C CA . PHE A 1 113 ? 13.547 -2.091 -16.090 1.00 92.12 113 PHE A CA 1
ATOM 948 C C . PHE A 1 113 ? 13.810 -3.185 -15.041 1.00 92.12 113 PHE A C 1
ATOM 950 O O . PHE A 1 113 ? 13.697 -2.936 -13.840 1.00 92.12 113 PHE A O 1
ATOM 957 N N . ILE A 1 114 ? 14.252 -4.379 -15.453 1.00 93.62 114 ILE A N 1
ATOM 958 C CA . ILE A 1 114 ? 14.673 -5.444 -14.526 1.00 93.62 114 ILE A CA 1
ATOM 959 C C . ILE A 1 114 ? 15.843 -4.970 -13.655 1.00 93.62 114 ILE A C 1
ATOM 961 O O . ILE A 1 114 ? 15.834 -5.200 -12.441 1.00 93.62 114 ILE A O 1
ATOM 965 N N . LYS A 1 115 ? 16.852 -4.311 -14.243 1.00 92.38 115 LYS A N 1
ATOM 966 C CA . LYS A 1 115 ? 17.988 -3.749 -13.491 1.00 92.38 115 LYS A CA 1
ATOM 967 C C . LYS A 1 115 ? 17.511 -2.707 -12.485 1.00 92.38 115 LYS A C 1
ATOM 969 O O . LYS A 1 115 ? 17.887 -2.800 -11.318 1.00 92.38 115 LYS A O 1
ATOM 974 N N . TYR A 1 116 ? 16.644 -1.789 -12.906 1.00 90.62 116 TYR A N 1
ATOM 975 C CA . TYR A 1 116 ? 16.047 -0.777 -12.038 1.00 90.62 116 TYR A CA 1
ATOM 976 C C . TYR A 1 116 ? 15.313 -1.400 -10.845 1.00 90.62 116 TYR A C 1
ATOM 978 O O . TYR A 1 116 ? 15.587 -1.042 -9.699 1.00 90.62 116 TYR A O 1
ATOM 986 N N . VAL A 1 117 ? 14.443 -2.384 -11.087 1.00 91.31 117 VAL A N 1
ATOM 987 C CA . VAL A 1 117 ? 13.682 -3.070 -10.032 1.00 91.31 117 VAL A CA 1
ATOM 988 C C . VAL A 1 117 ? 14.605 -3.783 -9.040 1.00 91.31 117 VAL A C 1
ATOM 990 O O . VAL A 1 117 ? 14.364 -3.749 -7.831 1.00 91.31 117 VAL A O 1
ATOM 993 N N . LYS A 1 118 ? 15.688 -4.407 -9.519 1.00 90.50 118 LYS A N 1
ATOM 994 C CA . LYS A 1 118 ? 16.693 -5.039 -8.650 1.00 90.50 118 LYS A CA 1
ATOM 995 C C . LYS A 1 118 ? 17.456 -4.008 -7.815 1.00 90.50 118 LYS A C 1
ATOM 997 O O . LYS A 1 118 ? 17.578 -4.187 -6.606 1.00 90.50 118 LYS A O 1
ATOM 1002 N N . GLN A 1 119 ? 17.935 -2.931 -8.438 1.00 91.06 119 GLN A N 1
ATOM 1003 C CA . GLN A 1 119 ? 18.709 -1.873 -7.775 1.00 91.06 119 GLN A CA 1
ATOM 1004 C C . GLN A 1 119 ? 17.898 -1.151 -6.694 1.00 91.06 119 GLN A C 1
ATOM 1006 O O . GLN A 1 119 ? 18.403 -0.920 -5.598 1.00 91.06 119 GLN A O 1
ATOM 1011 N N . ASN A 1 120 ? 16.624 -0.866 -6.970 1.00 88.38 120 ASN A N 1
ATOM 1012 C CA . ASN A 1 120 ? 15.727 -0.183 -6.035 1.00 88.38 120 ASN A CA 1
ATOM 1013 C C . ASN A 1 120 ? 15.061 -1.130 -5.030 1.00 88.38 120 ASN A C 1
ATOM 1015 O O . ASN A 1 120 ? 14.260 -0.691 -4.210 1.00 88.38 120 ASN A O 1
ATOM 1019 N N . LYS A 1 121 ? 15.395 -2.430 -5.061 1.00 88.00 121 LYS A N 1
ATOM 1020 C CA . LYS A 1 121 ? 14.779 -3.454 -4.207 1.00 88.00 121 LYS A CA 1
ATOM 1021 C C . LYS A 1 121 ? 13.247 -3.430 -4.314 1.00 88.00 121 LYS A C 1
ATOM 1023 O O . LYS A 1 121 ? 12.544 -3.595 -3.326 1.00 88.00 121 LYS A O 1
ATOM 1028 N N . GLU A 1 122 ? 12.728 -3.296 -5.529 1.00 87.19 122 GLU A N 1
ATOM 1029 C CA . GLU A 1 122 ? 11.291 -3.372 -5.835 1.00 87.19 122 GLU A CA 1
ATOM 1030 C C . GLU A 1 122 ? 10.888 -4.765 -6.352 1.00 87.19 122 GLU A C 1
ATOM 1032 O O . GLU A 1 122 ? 9.917 -4.949 -7.092 1.00 87.19 122 GLU A O 1
ATOM 1037 N N . SER A 1 123 ? 11.661 -5.786 -5.987 1.00 89.38 123 SER A N 1
ATOM 1038 C CA . SER A 1 123 ? 11.305 -7.183 -6.236 1.00 89.38 123 SER A CA 1
ATOM 1039 C C . SER A 1 123 ? 10.277 -7.648 -5.203 1.00 89.38 123 SER A C 1
ATOM 1041 O O . SER A 1 123 ? 10.258 -7.161 -4.077 1.00 89.38 123 SER A O 1
ATOM 1043 N N . ASN A 1 124 ? 9.402 -8.589 -5.570 1.00 94.62 124 ASN A N 1
ATOM 1044 C CA . ASN A 1 124 ? 8.395 -9.160 -4.661 1.00 94.62 124 ASN A CA 1
ATOM 1045 C C . ASN A 1 124 ? 7.550 -8.116 -3.897 1.00 94.62 124 ASN A C 1
ATOM 1047 O O . ASN A 1 124 ? 7.161 -8.344 -2.754 1.00 94.62 124 ASN A O 1
ATOM 1051 N N . VAL A 1 125 ? 7.209 -6.991 -4.537 1.00 94.81 125 VAL A N 1
ATOM 1052 C CA . VAL A 1 125 ? 6.463 -5.866 -3.926 1.00 94.81 125 VAL A CA 1
ATOM 1053 C C . VAL A 1 125 ? 5.179 -6.306 -3.219 1.00 94.81 125 VAL A C 1
ATOM 1055 O O . VAL A 1 125 ? 4.833 -5.764 -2.177 1.00 94.81 125 VAL A O 1
ATOM 1058 N N . GLN A 1 126 ? 4.481 -7.319 -3.736 1.00 96.81 126 GLN A N 1
ATOM 1059 C CA . GLN A 1 126 ? 3.262 -7.825 -3.093 1.00 96.81 126 GLN A CA 1
ATOM 1060 C C . GLN A 1 126 ? 3.552 -8.445 -1.718 1.00 96.81 126 GLN A C 1
ATOM 1062 O O . GLN A 1 126 ? 2.794 -8.230 -0.775 1.00 96.81 126 GLN A O 1
ATOM 1067 N N . CYS A 1 127 ? 4.678 -9.153 -1.585 1.00 97.25 127 CYS A N 1
ATOM 1068 C CA . CYS A 1 127 ? 5.158 -9.645 -0.295 1.00 97.25 127 CYS A CA 1
ATOM 1069 C C . CYS A 1 127 ? 5.581 -8.479 0.595 1.00 97.25 127 CYS A C 1
ATOM 1071 O O . CYS A 1 127 ? 5.163 -8.412 1.742 1.00 97.25 127 CYS A O 1
ATOM 1073 N N . GLN A 1 128 ? 6.310 -7.502 0.054 1.00 95.31 128 GLN A N 1
ATOM 1074 C CA . GLN A 1 128 ? 6.775 -6.354 0.836 1.00 95.31 128 GLN A CA 1
ATOM 1075 C C . GLN A 1 128 ? 5.615 -5.570 1.458 1.00 95.31 128 GLN A C 1
ATOM 1077 O O . GLN A 1 128 ? 5.660 -5.214 2.633 1.00 95.31 128 GLN A O 1
ATOM 1082 N N . PHE A 1 129 ? 4.545 -5.349 0.697 1.00 96.88 129 PHE A N 1
ATOM 1083 C CA . PHE A 1 129 ? 3.372 -4.618 1.167 1.00 96.88 129 PHE A CA 1
ATOM 1084 C C . PHE A 1 129 ? 2.582 -5.371 2.240 1.00 96.88 129 PHE A C 1
ATOM 1086 O O . PHE A 1 129 ? 2.045 -4.742 3.148 1.00 96.88 129 PHE A O 1
ATOM 1093 N N . ILE A 1 130 ? 2.488 -6.698 2.145 1.00 97.25 130 ILE A N 1
ATOM 1094 C CA . ILE A 1 130 ? 1.668 -7.504 3.058 1.00 97.25 130 ILE A CA 1
ATOM 1095 C C . ILE A 1 130 ? 2.506 -8.020 4.233 1.00 97.25 130 ILE A C 1
ATOM 1097 O O . ILE A 1 130 ? 2.135 -7.838 5.390 1.00 97.25 130 ILE A O 1
ATOM 1101 N N . GLY A 1 131 ? 3.623 -8.677 3.925 1.00 94.12 131 GLY A N 1
ATOM 1102 C CA . GLY A 1 131 ? 4.561 -9.327 4.837 1.00 94.12 131 GLY A CA 1
ATOM 1103 C C . GLY A 1 131 ? 5.507 -8.378 5.571 1.00 94.12 131 GLY A C 1
ATOM 1104 O O . GLY A 1 131 ? 5.943 -8.714 6.667 1.00 94.12 131 GLY A O 1
ATOM 1105 N N . GLY A 1 132 ? 5.801 -7.206 4.998 1.00 90.94 132 GLY A N 1
ATOM 1106 C CA . GLY A 1 132 ? 6.850 -6.299 5.487 1.00 90.94 132 GLY A CA 1
ATOM 1107 C C . GLY A 1 132 ? 8.258 -6.655 4.989 1.00 90.94 132 GLY A C 1
ATOM 1108 O O . GLY A 1 132 ? 9.210 -5.938 5.278 1.00 90.94 132 GLY A O 1
ATOM 1109 N N . ASP A 1 133 ? 8.393 -7.732 4.212 1.00 91.50 133 ASP A N 1
ATOM 1110 C CA . ASP A 1 133 ? 9.636 -8.173 3.581 1.00 91.50 133 ASP A CA 1
ATOM 1111 C C . ASP A 1 133 ? 9.362 -8.799 2.203 1.00 91.50 133 ASP A C 1
ATOM 1113 O O . ASP A 1 133 ? 8.220 -8.984 1.791 1.00 91.50 133 ASP A O 1
ATOM 1117 N N . GLN A 1 134 ? 10.412 -9.132 1.457 1.00 90.44 134 GLN A N 1
ATOM 1118 C CA . GLN A 1 134 ? 10.290 -9.672 0.098 1.00 90.44 134 GLN A CA 1
ATOM 1119 C C . GLN A 1 134 ? 10.046 -11.192 0.044 1.00 90.44 134 GLN A C 1
ATOM 1121 O O . GLN A 1 134 ? 10.199 -11.795 -1.021 1.00 90.44 134 GLN A O 1
ATOM 1126 N N . THR A 1 135 ? 9.684 -11.832 1.161 1.00 94.88 135 THR A N 1
ATOM 1127 C CA . THR A 1 135 ? 9.548 -13.289 1.256 1.00 94.88 135 THR A CA 1
ATOM 1128 C C . THR A 1 135 ? 8.086 -13.740 1.247 1.00 94.88 135 THR A C 1
ATOM 1130 O O . THR A 1 135 ? 7.230 -13.263 2.002 1.00 94.88 135 THR A O 1
ATOM 1133 N N . CYS A 1 136 ? 7.791 -14.742 0.416 1.00 94.06 136 CYS A N 1
ATOM 1134 C CA . CYS A 1 136 ? 6.459 -15.345 0.362 1.00 94.06 136 CYS A CA 1
ATOM 1135 C C . CYS A 1 136 ? 6.109 -16.060 1.672 1.00 94.06 136 CYS A C 1
ATOM 1137 O O . CYS A 1 136 ? 4.967 -16.007 2.118 1.00 94.06 136 CYS A O 1
ATOM 1139 N N . PHE A 1 137 ? 7.085 -16.711 2.312 1.00 95.25 137 PHE A N 1
ATOM 1140 C CA . PHE A 1 137 ? 6.856 -17.484 3.532 1.00 95.25 137 PHE A CA 1
ATOM 1141 C C . PHE A 1 137 ? 6.338 -16.612 4.687 1.00 95.25 137 PHE A C 1
ATOM 1143 O O . PHE A 1 137 ? 5.288 -16.918 5.262 1.00 95.25 137 PHE A O 1
ATOM 1150 N N . ASN A 1 138 ? 7.008 -15.492 4.984 1.00 94.12 138 ASN A N 1
ATOM 1151 C CA . ASN A 1 138 ? 6.572 -14.587 6.051 1.00 94.12 138 ASN A CA 1
ATOM 1152 C C . ASN A 1 138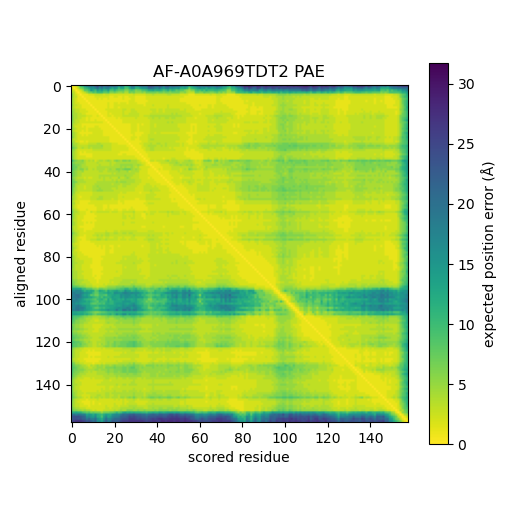 ? 5.249 -13.909 5.700 1.00 94.12 138 ASN A C 1
ATOM 1154 O O . ASN A 1 138 ? 4.369 -13.799 6.557 1.00 94.12 138 ASN A O 1
ATOM 1158 N N . THR A 1 139 ? 5.061 -13.553 4.428 1.00 96.81 139 THR A N 1
ATOM 1159 C CA . THR A 1 139 ? 3.794 -13.013 3.924 1.00 96.81 139 THR A CA 1
ATOM 1160 C C . THR A 1 139 ? 2.630 -13.976 4.168 1.00 96.81 139 THR A C 1
ATOM 1162 O O . THR A 1 139 ? 1.627 -13.591 4.768 1.00 96.81 139 THR A O 1
ATOM 1165 N N . LEU A 1 140 ? 2.767 -15.251 3.790 1.00 96.62 140 LEU A N 1
ATOM 1166 C CA . LEU A 1 140 ? 1.738 -16.275 4.003 1.00 96.62 140 LEU A CA 1
ATOM 1167 C C . LEU A 1 140 ? 1.450 -16.500 5.491 1.00 96.62 140 LEU A C 1
ATOM 1169 O O . LEU A 1 140 ? 0.288 -16.625 5.888 1.00 96.62 140 LEU A O 1
ATOM 1173 N N . LYS A 1 141 ? 2.491 -16.519 6.331 1.00 96.31 141 LYS A N 1
ATOM 1174 C CA . LYS A 1 141 ? 2.341 -16.624 7.789 1.00 96.31 141 LYS A CA 1
ATOM 1175 C C . LYS A 1 141 ? 1.558 -15.435 8.350 1.00 96.31 141 LYS A C 1
ATOM 1177 O O . LYS A 1 141 ? 0.652 -15.634 9.158 1.00 96.31 141 LYS A O 1
ATOM 1182 N N . LYS A 1 142 ? 1.871 -14.215 7.900 1.00 96.06 142 LYS A N 1
ATOM 1183 C CA . LYS A 1 142 ? 1.203 -12.980 8.330 1.00 96.06 142 LYS A CA 1
ATOM 1184 C C . LYS A 1 142 ? -0.261 -12.939 7.889 1.00 96.06 142 LYS A C 1
ATOM 1186 O O . LYS A 1 142 ? -1.112 -12.671 8.731 1.00 96.06 142 LYS A O 1
ATOM 1191 N N . ILE A 1 143 ? -0.566 -13.310 6.640 1.00 96.69 143 ILE A N 1
ATOM 1192 C CA . ILE A 1 143 ? -1.946 -13.424 6.126 1.00 96.69 143 ILE A CA 1
ATOM 1193 C C . ILE A 1 143 ? -2.786 -14.350 7.008 1.00 96.69 143 ILE A C 1
ATOM 1195 O O . ILE A 1 143 ? -3.869 -13.962 7.444 1.00 96.69 143 ILE A O 1
ATOM 1199 N N . LYS A 1 144 ? -2.272 -15.549 7.316 1.00 95.38 144 LYS A N 1
ATOM 1200 C CA . LYS A 1 144 ? -2.978 -16.531 8.155 1.00 95.38 144 LYS A CA 1
ATOM 1201 C C . LYS A 1 144 ? -3.175 -16.031 9.586 1.00 95.38 144 LYS A C 1
ATOM 1203 O O . LYS A 1 144 ? -4.270 -16.145 10.126 1.00 95.38 144 LYS A O 1
ATOM 1208 N N . ARG A 1 145 ? -2.124 -15.469 10.192 1.00 95.44 145 ARG A N 1
ATOM 1209 C CA . ARG A 1 145 ? -2.139 -14.992 11.583 1.00 95.44 145 ARG A CA 1
ATOM 1210 C C . ARG A 1 145 ? -3.081 -13.805 11.779 1.00 95.44 145 ARG A C 1
ATOM 1212 O O . ARG A 1 145 ? -3.836 -13.787 12.741 1.00 95.44 145 ARG A O 1
ATOM 1219 N N . GLU A 1 146 ? -3.020 -12.818 10.888 1.00 94.50 146 GLU A N 1
ATOM 1220 C CA . GLU A 1 146 ? -3.774 -11.562 11.008 1.00 94.50 146 GLU A CA 1
ATOM 1221 C C . GLU A 1 146 ? -5.131 -11.601 10.285 1.00 94.50 146 GLU A C 1
ATOM 1223 O O . GLU A 1 146 ? -5.840 -10.598 10.280 1.00 94.50 146 GLU A O 1
ATOM 1228 N N . LYS A 1 147 ? -5.506 -12.747 9.692 1.00 90.88 147 LYS A N 1
ATOM 1229 C CA . LYS A 1 147 ? -6.763 -12.950 8.947 1.00 90.88 147 LYS A CA 1
ATOM 1230 C C . LYS A 1 147 ? -6.990 -11.867 7.881 1.00 90.88 147 LYS A C 1
ATOM 1232 O O . LYS A 1 147 ? -8.055 -11.259 7.803 1.00 90.88 147 LYS A O 1
ATOM 1237 N N . ILE A 1 148 ? -5.959 -11.621 7.073 1.00 96.75 148 ILE A N 1
ATOM 1238 C CA . ILE A 1 148 ? -5.996 -10.637 5.983 1.00 96.75 148 ILE A CA 1
ATOM 1239 C C . ILE A 1 148 ? -6.850 -11.190 4.838 1.00 96.75 148 ILE A C 1
ATOM 1241 O O . ILE A 1 148 ? -6.588 -12.289 4.348 1.00 96.75 148 ILE A O 1
ATOM 1245 N N . TYR A 1 149 ? -7.830 -10.415 4.372 1.00 97.00 149 TYR A N 1
ATOM 1246 C CA . TYR A 1 149 ? -8.610 -10.749 3.183 1.00 97.00 149 TYR A CA 1
ATOM 1247 C C . TYR A 1 149 ? -7.790 -10.418 1.935 1.00 97.00 149 TYR A C 1
ATOM 1249 O O . TYR A 1 149 ? -7.535 -9.253 1.628 1.00 97.00 149 TYR A O 1
ATOM 1257 N N . VAL A 1 150 ? -7.353 -11.455 1.223 1.00 96.62 150 VAL A N 1
ATOM 1258 C CA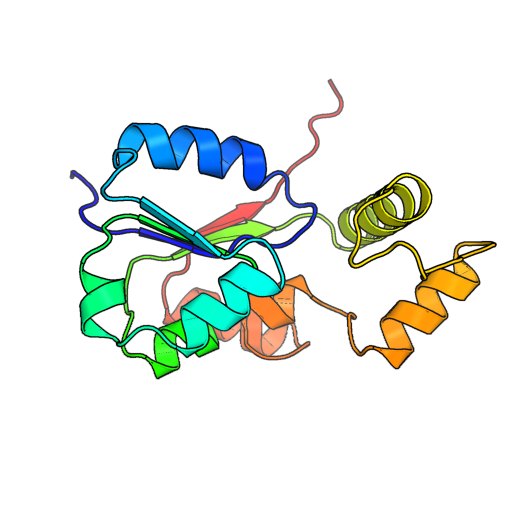 . VAL A 1 150 ? -6.541 -11.332 0.009 1.00 96.62 150 VAL A CA 1
ATOM 1259 C C . VAL A 1 150 ? -7.369 -11.779 -1.185 1.00 96.62 150 VAL A C 1
ATOM 1261 O O . VAL A 1 150 ? -7.785 -12.933 -1.254 1.00 96.62 150 VAL A O 1
ATOM 1264 N N . VAL A 1 151 ? -7.598 -10.867 -2.127 1.00 95.25 151 VAL A N 1
ATOM 1265 C CA . VAL A 1 151 ? -8.353 -11.142 -3.353 1.00 95.25 151 VAL A CA 1
ATOM 1266 C C . VAL A 1 151 ? -7.373 -11.281 -4.519 1.00 95.25 151 VAL A C 1
ATOM 1268 O O . VAL A 1 151 ? -6.624 -10.339 -4.785 1.00 95.25 151 VAL A O 1
ATOM 1271 N N . PRO A 1 152 ? -7.335 -12.419 -5.230 1.00 94.06 152 PRO A N 1
ATOM 1272 C CA . PRO A 1 152 ? -6.575 -12.515 -6.466 1.00 94.06 152 PRO A CA 1
ATOM 1273 C C . PRO A 1 152 ? -7.309 -11.775 -7.590 1.00 94.06 152 PRO A C 1
ATOM 1275 O O . PRO A 1 152 ? -8.491 -12.007 -7.839 1.00 94.06 152 PRO A O 1
ATOM 1278 N N . LEU A 1 153 ? -6.604 -10.896 -8.296 1.00 92.31 153 LEU A N 1
ATOM 1279 C CA . LEU A 1 153 ? -7.066 -10.309 -9.544 1.00 92.31 153 LEU A CA 1
ATOM 1280 C C . LEU A 1 153 ? -6.894 -11.348 -10.649 1.00 92.31 153 LEU A C 1
ATOM 1282 O O . LEU A 1 153 ? -5.801 -11.516 -11.192 1.00 92.31 153 LEU A O 1
ATOM 1286 N N . ILE A 1 154 ? -7.981 -12.046 -10.953 1.00 82.50 154 ILE A N 1
ATOM 1287 C CA . ILE A 1 154 ? -8.045 -13.012 -12.044 1.00 82.50 154 ILE A CA 1
ATOM 1288 C C . ILE A 1 154 ? -8.454 -12.244 -13.303 1.00 82.50 154 ILE A C 1
ATOM 1290 O O . ILE A 1 154 ? -9.516 -11.622 -13.328 1.00 82.50 154 ILE A O 1
ATOM 1294 N N . TYR A 1 155 ? -7.622 -12.271 -14.345 1.00 63.91 155 TYR A N 1
ATOM 1295 C CA . TYR A 1 155 ? -8.084 -11.906 -15.682 1.00 63.91 155 TYR A CA 1
ATOM 1296 C C . TYR A 1 155 ? -9.013 -13.023 -16.157 1.00 63.91 155 TYR A C 1
ATOM 1298 O O . TYR A 1 155 ? -8.559 -14.111 -16.502 1.00 63.91 155 TYR A O 1
ATOM 1306 N N . LEU A 1 156 ? -10.320 -12.769 -16.163 1.00 48.06 156 LEU A N 1
ATOM 1307 C CA . LEU A 1 156 ? -11.189 -13.485 -17.084 1.00 48.06 156 LEU A CA 1
ATOM 1308 C C . LEU A 1 156 ? -10.812 -12.948 -18.466 1.00 48.06 156 LEU A C 1
ATOM 1310 O O . LEU A 1 156 ? -11.061 -11.781 -18.762 1.00 48.06 156 LEU A O 1
ATOM 1314 N N . MET A 1 157 ? -10.121 -13.758 -19.266 1.00 37.38 157 MET A N 1
ATOM 1315 C CA . MET A 1 157 ? -10.060 -13.530 -20.707 1.00 37.38 157 MET A CA 1
ATOM 1316 C C . MET A 1 157 ? -11.485 -13.754 -21.224 1.00 37.38 157 MET A C 1
ATOM 1318 O O . MET A 1 157 ? -11.873 -14.894 -21.467 1.00 37.38 157 MET A O 1
ATOM 1322 N N . ILE A 1 158 ? -12.286 -12.688 -21.239 1.00 37.09 158 ILE A N 1
ATOM 1323 C CA . ILE A 1 158 ? -13.601 -12.645 -21.889 1.00 37.09 158 ILE A CA 1
ATOM 1324 C C . ILE A 1 158 ? -13.385 -12.143 -23.311 1.00 37.09 158 ILE A C 1
ATOM 1326 O O . ILE A 1 158 ? -12.614 -11.164 -23.455 1.00 37.09 158 ILE A O 1
#

Foldseek 3Di:
DQFQAEEEEEAPQQPVVVVLVVVCVSQDVVLEDEQEDPVSVVVVVVDALVRVVSHRYYYYPAAPVVCVVRVNLGAYEYEDEDQVSSLVSVVVCLVPDPDPVRVPPDDPDVVSVVVVCVVVVVACVVCCRQQVDSDPVSSVVSCVVSVHHYHYPDPPPD

Mean predicted aligned error: 4.58 Å

Secondary structure (DSSP, 8-state):
-----EEEE--TTSSHHHHHHHHHHHH-GGGEEEE-SHHHHHHHHHS-HHHHHT-SEEEES--HHHHHTTT----EEEEEE-HHHHHHHHHHHHHH---GGGTT---SSHHHHHHHHHHTT-TTHHHHHHHSSS-HHHHHHHHHHHT-EEEEE-----

pLDDT: mean 90.54, std 10.74, range [37.09, 98.12]

Radius of gyration: 16.18 Å; Cα contacts (8 Å, |Δi|>4): 209; chains: 1; bounding box: 42×31×40 Å

Sequence (158 aa):
MKLEKLLFIHIPKTAGLSLNHELKNVFGKYSSIRFGDHTSVQKFRRLSEDEIKNYKYITGHIPLQEFRDRGIDYPVLTIIRDPVDRFLSMYKYLLESEHPDHRNLNFTNIEDFIKYVKQNKESNVQCQFIGGDQTCFNTLKKIKREKIYVVPLIYLMI

Solvent-accessible surface area (backbone atoms only — not comparable to full-atom values): 8967 Å² total; per-residue (Å²): 136,82,82,75,51,38,31,36,45,36,44,87,68,31,66,43,68,62,55,50,54,54,51,32,64,75,60,30,70,91,28,38,47,75,22,77,48,72,70,38,46,54,49,55,77,68,54,54,58,68,68,57,65,70,38,31,28,42,36,21,71,53,38,46,50,69,41,47,79,54,73,51,82,55,55,38,38,33,42,43,49,58,69,66,63,29,49,53,50,45,53,53,46,51,75,72,40,82,48,80,97,38,67,84,60,84,64,93,50,71,65,52,46,53,50,49,32,59,76,71,65,58,54,52,51,73,23,28,36,63,38,61,37,65,41,65,68,58,20,54,52,44,34,65,73,69,63,47,46,73,42,76,54,72,83,76,90,121

Nearest PDB structures (foldseek):
  5x2b-assembly10_J  TM=5.640E-01  e=8.240E-04  Mus musculus
  3bfx-assembly1_A  TM=5.287E-01  e=8.783E-04  Homo sapiens
  2lci-assembly1_A  TM=3.897E-01  e=2.748E-02  synthetic construct
  5gaj-assembly1_A  TM=4.129E-01  e=6.296E-02  synthetic construct
  3w1v-assembly1_A  TM=2.654E-01  e=5.504E-01  Staphylococcus aureus subsp. aureus Mu50